Protein AF-A0A562BN18-F1 (afdb_monomer)

Nearest PDB structures (foldseek):
  7pkt-assembly1_P  TM=4.134E-01  e=4.581E+00  Chlamydomonas reinhardtii
  3fzh-assembly2_B  TM=3.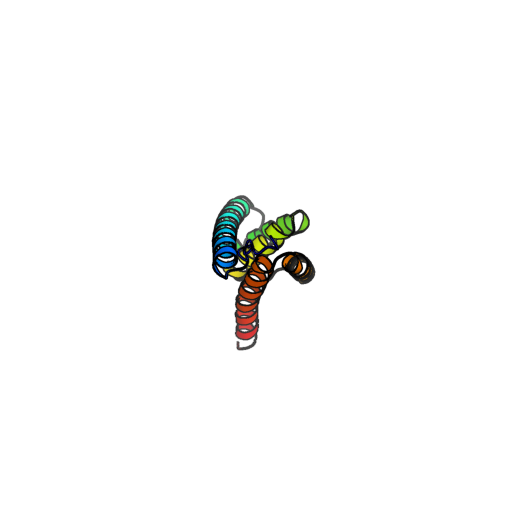152E-01  e=2.640E+00  Homo sapiens
  5aqt-assembly1_B  TM=2.622E-01  e=2.365E+00  Homo sapiens
  7uxh-assembly1_C  TM=4.497E-01  e=9.906E+00  Homo sapiens

pLDDT: mean 77.86, std 14.87, range [36.78, 91.0]

Foldseek 3Di:
DDDDDPPPPDPPDVVVLVVVLVVLVVLLVVLLVVLLVQLVVDPPDPDSLVSSQVSLVVQLVPDALSVLLSSLLNCLVVLHDHDPVSLVSNVVSLVVDPSSVVSNVVSVVSNVVVVVVVVVD

Sequence (121 aa):
MSAAGARRGDPDGPAPVMAELAELRREVRACAADACRRASLLEDAADHRARLRRVLEGWISHACARQKVVCFACAAEYRLVLDARTEEMCRAAARESSALRALFWAAMRRTSGMRVRAVAH

Solvent-accessible surface area (backbone atoms only — not comparable to full-atom values): 6848 Å² total; per-residue (Å²): 143,78,81,88,75,83,74,74,74,74,81,80,52,72,62,58,50,52,51,52,40,53,50,49,52,50,49,21,53,51,50,41,54,51,40,52,55,56,27,70,72,49,86,87,52,96,44,66,68,61,34,36,49,54,54,42,54,57,45,43,75,77,45,54,48,70,54,21,35,34,45,51,35,30,34,28,75,74,69,49,85,74,56,70,69,59,51,51,55,27,56,60,33,19,69,80,36,72,48,47,32,52,48,46,52,55,23,47,53,52,46,51,57,49,58,57,55,65,75,74,110

Mean predicted aligned error: 9.71 Å

Radius of gyration: 18.38 Å; Cα contacts (8 Å, |Δi|>4): 109; chains: 1; bounding box: 48×28×72 Å

Secondary structure (DSSP, 8-state):
----------S-SHHHHHHHHHHHHHHHHHHHHHHHHHHHT--S-S-HHHHHHHHHHHHHHH--HHHHHHHHHHHHHTTPPPPHHHHHHHHHHTTS-HHHHHHHHHHHHHHHHHHHHHH--

Structure (mmCIF, N/CA/C/O backbone):
data_AF-A0A562BN18-F1
#
_entry.id   AF-A0A562BN18-F1
#
loop_
_atom_site.group_PDB
_atom_site.id
_atom_site.type_symbol
_atom_site.label_atom_id
_atom_site.label_alt_id
_atom_site.label_comp_id
_atom_site.label_asym_id
_atom_site.label_entity_id
_atom_site.label_seq_id
_atom_site.pdbx_PDB_ins_code
_atom_site.Cartn_x
_atom_site.Cartn_y
_atom_site.Cartn_z
_atom_site.occupancy
_atom_site.B_iso_or_equiv
_atom_site.auth_seq_id
_atom_site.auth_comp_id
_atom_site.auth_asym_id
_atom_site.auth_atom_id
_atom_site.pdbx_PDB_model_num
ATOM 1 N N . MET A 1 1 ? -26.218 12.421 50.347 1.00 44.19 1 MET A N 1
ATOM 2 C CA . MET A 1 1 ? -26.423 12.459 48.883 1.00 44.19 1 MET A CA 1
ATOM 3 C C . MET A 1 1 ? -25.122 12.932 48.254 1.00 44.19 1 MET A C 1
ATOM 5 O O . MET A 1 1 ? -24.847 14.118 48.318 1.00 44.19 1 MET A O 1
ATOM 9 N N . SER A 1 2 ? -24.292 12.014 47.753 1.00 41.50 2 SER A N 1
ATOM 10 C CA . SER A 1 2 ? -23.011 12.332 47.110 1.00 41.50 2 SER A CA 1
ATOM 11 C C . SER A 1 2 ? -22.691 11.307 46.032 1.00 41.50 2 SER A C 1
ATOM 13 O O . SER A 1 2 ? -22.786 10.113 46.289 1.00 41.50 2 SER A O 1
ATOM 15 N N . ALA A 1 3 ? -22.304 11.857 44.879 1.00 39.25 3 ALA A N 1
ATOM 16 C CA . ALA A 1 3 ? -21.273 11.415 43.940 1.00 39.25 3 ALA A CA 1
ATOM 17 C C . ALA A 1 3 ? -21.297 9.936 43.501 1.00 39.25 3 ALA A C 1
ATOM 19 O O . ALA A 1 3 ? -21.048 9.024 44.272 1.00 39.25 3 ALA A O 1
ATOM 20 N N . ALA A 1 4 ? -21.647 9.671 42.247 1.00 43.69 4 ALA A N 1
ATOM 21 C CA . ALA A 1 4 ? -20.729 9.724 41.103 1.00 43.69 4 ALA A CA 1
ATOM 22 C C . ALA A 1 4 ? -20.089 8.358 40.839 1.00 43.69 4 ALA A C 1
ATOM 24 O O . ALA A 1 4 ? -19.657 7.653 41.742 1.00 43.69 4 ALA A O 1
ATOM 25 N N . GLY A 1 5 ? -20.029 8.004 39.560 1.00 36.78 5 GLY A N 1
ATOM 26 C CA . GLY A 1 5 ? -19.400 6.769 39.113 1.00 36.78 5 GLY A CA 1
ATOM 27 C C . GLY A 1 5 ? -20.142 6.092 37.974 1.00 36.78 5 GLY A C 1
ATOM 28 O O . GLY A 1 5 ? -20.198 4.866 37.935 1.00 36.78 5 GLY A O 1
ATOM 29 N N . ALA A 1 6 ? -20.702 6.865 37.036 1.00 42.56 6 ALA A N 1
ATOM 30 C CA . ALA A 1 6 ? -20.891 6.364 35.684 1.00 42.56 6 ALA A CA 1
ATOM 31 C C . ALA A 1 6 ? -19.506 5.936 35.189 1.00 42.56 6 ALA A C 1
ATOM 33 O O . ALA A 1 6 ? -18.676 6.773 34.828 1.00 42.56 6 ALA A O 1
ATOM 34 N N . ARG A 1 7 ? -19.233 4.632 35.268 1.00 45.16 7 ARG A N 1
ATOM 35 C CA . ARG A 1 7 ? -18.076 4.010 34.643 1.00 45.16 7 ARG A CA 1
ATOM 36 C C . ARG A 1 7 ? -18.204 4.325 33.158 1.00 45.16 7 ARG A C 1
ATOM 38 O O . ARG A 1 7 ? -19.009 3.706 32.466 1.00 45.16 7 ARG A O 1
ATOM 45 N N . ARG A 1 8 ? -17.475 5.341 32.686 1.00 47.53 8 ARG A N 1
ATOM 46 C CA . ARG A 1 8 ? -17.173 5.482 31.264 1.00 47.53 8 ARG A CA 1
ATOM 47 C C . ARG A 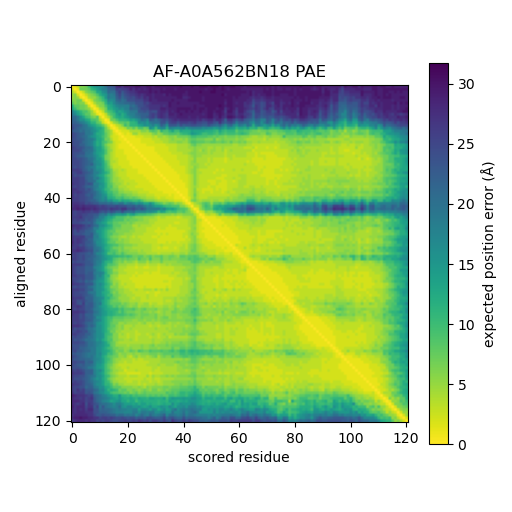1 8 ? -16.502 4.172 30.893 1.00 47.53 8 ARG A C 1
ATOM 49 O O . ARG A 1 8 ? -15.399 3.906 31.355 1.00 47.53 8 ARG A O 1
ATOM 56 N N . GLY A 1 9 ? -17.228 3.316 30.180 1.00 44.81 9 GLY A N 1
ATOM 57 C CA . GLY A 1 9 ? -16.620 2.174 29.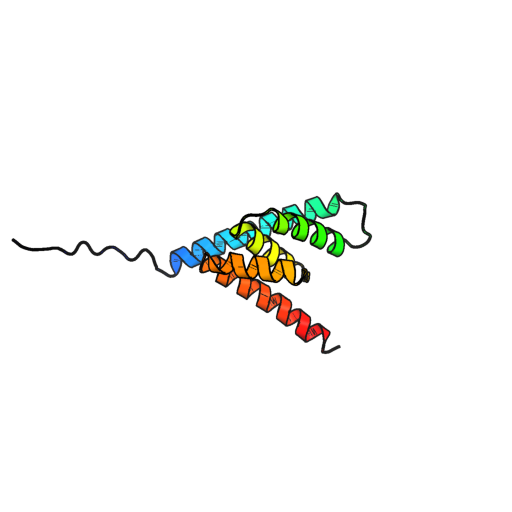527 1.00 44.81 9 GLY A CA 1
ATOM 58 C C . GLY A 1 9 ? -15.522 2.733 28.645 1.00 44.81 9 GLY A C 1
ATOM 59 O O . GLY A 1 9 ? -15.803 3.569 27.788 1.00 44.81 9 GLY A O 1
ATOM 60 N N . ASP A 1 10 ? -14.288 2.347 28.932 1.00 49.28 10 ASP A N 1
ATOM 61 C CA . ASP A 1 10 ? -13.160 2.560 28.044 1.00 49.28 10 ASP A CA 1
ATOM 62 C C . ASP A 1 10 ? -13.552 1.990 26.671 1.00 49.28 10 ASP A C 1
ATOM 64 O O . ASP A 1 10 ? -13.781 0.780 26.566 1.00 49.28 10 ASP A O 1
ATOM 68 N N . PRO A 1 11 ? -13.687 2.812 25.615 1.00 52.81 11 PRO A N 1
ATOM 69 C CA . PRO A 1 11 ? -13.878 2.289 24.272 1.00 52.81 11 PRO A CA 1
ATOM 70 C C . PRO A 1 11 ? -12.580 1.680 23.711 1.00 52.81 11 PRO A C 1
ATOM 72 O O . PRO A 1 11 ? -12.586 1.229 22.577 1.00 52.81 11 PRO A O 1
ATOM 75 N N . ASP A 1 12 ? -11.488 1.622 24.482 1.00 48.91 12 ASP A N 1
ATOM 76 C CA . ASP A 1 12 ? -10.139 1.219 24.059 1.00 48.91 12 ASP A CA 1
ATOM 77 C C . ASP A 1 12 ? -9.819 -0.269 24.337 1.00 48.91 12 ASP A C 1
ATOM 79 O O . ASP A 1 12 ? -8.751 -0.656 24.810 1.00 48.91 12 ASP A O 1
ATOM 83 N N . GLY A 1 13 ? -10.772 -1.160 24.048 1.00 51.09 13 GLY A N 1
ATOM 84 C CA . GLY A 1 13 ? -10.484 -2.598 23.987 1.00 51.09 13 GLY A CA 1
ATOM 85 C C . GLY A 1 13 ? -9.637 -2.961 22.750 1.00 51.09 13 GLY A C 1
ATOM 86 O O . GLY A 1 13 ? -9.621 -2.227 21.768 1.00 51.09 13 GLY A O 1
ATOM 87 N N . PRO A 1 14 ? -8.990 -4.140 22.686 1.00 55.72 14 PRO A N 1
ATOM 88 C CA . PRO A 1 14 ? -8.350 -4.621 21.451 1.00 55.72 14 PRO A CA 1
ATOM 89 C C . PRO A 1 14 ? -9.357 -4.892 20.310 1.00 55.72 14 PRO A C 1
ATOM 91 O O . PRO A 1 14 ? -8.973 -4.973 19.146 1.00 55.72 14 PRO A O 1
ATOM 94 N N . ALA A 1 15 ? -10.650 -5.024 20.620 1.00 60.44 15 ALA A N 1
ATOM 95 C CA . ALA A 1 15 ? -11.720 -5.274 19.652 1.00 60.44 15 ALA A CA 1
ATOM 96 C C . ALA A 1 15 ? -11.885 -4.175 18.570 1.00 60.44 15 ALA A C 1
ATOM 98 O O . ALA A 1 15 ? -11.894 -4.533 17.390 1.00 60.44 15 ALA A O 1
ATOM 99 N N . PRO A 1 16 ? -11.975 -2.869 18.896 1.00 69.69 16 PRO A N 1
ATOM 100 C CA . PRO A 1 16 ? -12.056 -1.793 17.902 1.00 69.69 16 PRO A CA 1
ATOM 101 C C . PRO A 1 16 ? -10.827 -1.705 16.996 1.00 69.69 16 PRO A C 1
ATOM 103 O O . PRO A 1 16 ? -10.986 -1.593 15.785 1.00 69.69 16 PRO A O 1
ATOM 106 N N . VAL A 1 17 ? -9.611 -1.855 17.535 1.00 70.44 17 VAL A N 1
ATOM 107 C CA . VAL A 1 17 ? -8.380 -1.836 16.722 1.00 70.44 17 VAL A CA 1
ATOM 108 C C . VAL A 1 17 ? -8.336 -3.022 15.755 1.00 70.44 17 VAL A C 1
ATOM 110 O O . VAL A 1 17 ? -7.919 -2.881 14.607 1.00 70.44 17 VAL A O 1
ATOM 113 N N . MET A 1 18 ? -8.800 -4.199 16.184 1.00 76.38 18 MET A N 1
ATOM 114 C CA . MET A 1 18 ? -8.889 -5.376 15.315 1.00 76.38 18 MET A CA 1
ATOM 115 C C . MET A 1 18 ? -9.964 -5.225 14.230 1.00 76.38 18 MET A C 1
ATOM 117 O O . MET A 1 18 ? -9.751 -5.677 13.103 1.00 76.38 18 MET A O 1
ATOM 121 N N . ALA A 1 19 ? -11.088 -4.569 14.535 1.00 80.25 19 ALA A N 1
ATOM 122 C CA . ALA A 1 19 ? -12.129 -4.256 13.558 1.00 80.25 19 ALA A CA 1
ATOM 123 C C . ALA A 1 19 ? -11.647 -3.229 12.519 1.00 80.25 19 ALA A C 1
ATOM 125 O O . ALA A 1 19 ? -11.807 -3.459 11.317 1.00 80.25 19 ALA A O 1
ATOM 126 N N . GLU A 1 20 ? -10.984 -2.158 12.964 1.00 83.44 20 GLU A N 1
ATOM 127 C CA . GLU A 1 20 ? -10.361 -1.150 12.097 1.00 83.44 20 GLU A CA 1
ATOM 128 C C . GLU A 1 20 ? -9.269 -1.784 11.222 1.00 83.44 20 GLU A C 1
ATOM 130 O O . GLU A 1 20 ? -9.215 -1.564 10.015 1.00 83.44 20 GLU A O 1
ATOM 135 N N . LEU A 1 21 ? -8.445 -2.677 11.779 1.00 82.25 21 LEU A N 1
ATOM 136 C CA . LEU A 1 21 ? -7.443 -3.409 11.007 1.00 82.25 21 LEU A CA 1
ATOM 137 C C . LEU A 1 21 ? -8.078 -4.341 9.962 1.00 82.25 21 LEU A C 1
ATOM 139 O O . LEU A 1 21 ? -7.550 -4.480 8.857 1.00 82.25 21 LEU A O 1
ATOM 143 N N . ALA A 1 22 ? -9.196 -4.998 10.282 1.00 84.00 22 ALA A N 1
ATOM 144 C CA . ALA A 1 22 ? -9.923 -5.829 9.324 1.00 84.00 22 ALA A CA 1
ATOM 145 C C . ALA A 1 22 ? -10.506 -4.993 8.174 1.00 84.00 22 ALA A C 1
ATOM 147 O O . ALA A 1 22 ? -10.450 -5.422 7.020 1.00 84.00 22 ALA A O 1
ATOM 148 N N . GLU A 1 23 ? -11.014 -3.797 8.472 1.00 88.12 23 GLU A N 1
ATOM 149 C CA . GLU A 1 23 ? -11.464 -2.828 7.472 1.00 88.12 23 GLU A CA 1
ATOM 150 C C . GLU A 1 23 ? -10.311 -2.368 6.578 1.00 88.12 23 GLU A C 1
ATOM 152 O O . GLU A 1 23 ? -10.380 -2.530 5.360 1.00 88.12 23 GLU A O 1
ATOM 157 N N . LEU A 1 24 ? -9.199 -1.942 7.176 1.00 87.50 24 LEU A N 1
ATOM 158 C CA . LEU A 1 24 ? -7.993 -1.554 6.453 1.00 87.50 24 LEU A CA 1
ATOM 159 C C . LEU A 1 24 ? -7.473 -2.682 5.550 1.00 87.50 24 LEU A C 1
ATOM 161 O O . LEU A 1 24 ? -7.021 -2.437 4.436 1.00 87.50 24 LEU A O 1
ATOM 165 N N . ARG A 1 25 ? -7.570 -3.948 5.974 1.00 86.44 25 ARG A N 1
ATOM 166 C CA . ARG A 1 25 ? -7.205 -5.096 5.124 1.00 86.44 25 ARG A CA 1
ATOM 167 C C . ARG A 1 25 ? -8.157 -5.289 3.944 1.00 86.44 25 ARG A C 1
ATOM 169 O O . ARG A 1 25 ? -7.703 -5.726 2.886 1.00 86.44 25 ARG A O 1
ATOM 176 N N . ARG A 1 26 ? -9.453 -4.998 4.099 1.00 87.38 26 ARG A N 1
ATOM 177 C CA . ARG A 1 26 ? -10.399 -4.984 2.969 1.00 87.38 26 ARG A CA 1
ATOM 178 C C . ARG A 1 26 ? -10.063 -3.852 2.004 1.00 87.38 26 ARG A C 1
ATOM 180 O O . ARG A 1 26 ? -10.030 -4.096 0.803 1.00 87.38 26 ARG A O 1
ATOM 187 N N . GLU A 1 27 ? -9.731 -2.671 2.520 1.00 90.44 27 GLU A N 1
ATOM 188 C CA . GLU A 1 27 ? -9.273 -1.540 1.707 1.00 90.44 27 GLU A CA 1
ATOM 189 C C . GLU A 1 27 ? -7.997 -1.865 0.935 1.00 90.44 27 GLU A C 1
ATOM 191 O O . GLU A 1 27 ? -7.923 -1.571 -0.252 1.00 90.44 27 GLU A O 1
ATOM 196 N N . VAL A 1 28 ? -7.019 -2.531 1.559 1.00 89.38 28 VAL A N 1
ATOM 197 C CA . VAL A 1 28 ? -5.798 -2.980 0.867 1.00 89.38 28 VAL A CA 1
ATOM 198 C C . VAL A 1 28 ? -6.139 -3.902 -0.298 1.00 89.38 28 VAL A C 1
ATOM 200 O O . VAL A 1 28 ? -5.623 -3.698 -1.393 1.00 89.38 28 VAL A O 1
ATOM 203 N N . ARG A 1 29 ? -7.051 -4.864 -0.110 1.00 87.94 29 ARG A N 1
ATOM 204 C CA . ARG A 1 29 ? -7.482 -5.768 -1.190 1.00 87.94 29 ARG A CA 1
ATOM 205 C C . ARG A 1 29 ? -8.241 -5.045 -2.302 1.00 87.94 29 ARG A C 1
ATOM 207 O O . ARG A 1 29 ? -8.024 -5.348 -3.471 1.00 87.94 29 ARG A O 1
ATOM 214 N N . ALA A 1 30 ? -9.116 -4.103 -1.955 1.00 89.12 30 ALA A N 1
ATOM 215 C CA . ALA A 1 30 ? -9.841 -3.299 -2.937 1.00 89.12 30 ALA A CA 1
ATOM 216 C C . ALA A 1 30 ? -8.873 -2.417 -3.744 1.00 89.12 30 AL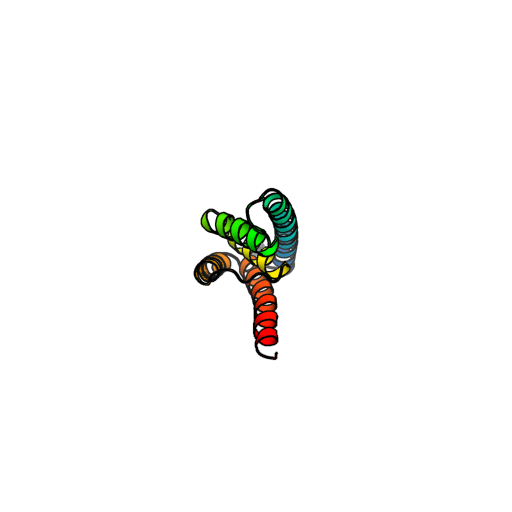A A C 1
ATOM 218 O O . ALA A 1 30 ? -8.882 -2.451 -4.971 1.00 89.12 30 ALA A O 1
ATOM 219 N N . CYS A 1 31 ? -7.958 -1.735 -3.051 1.00 89.69 31 CYS A N 1
ATOM 220 C CA . CYS A 1 31 ? -6.888 -0.938 -3.645 1.00 89.69 31 CYS A CA 1
ATOM 221 C C . CYS A 1 31 ? -5.996 -1.785 -4.564 1.00 89.69 31 CYS A C 1
ATOM 223 O O . CYS A 1 31 ? -5.686 -1.371 -5.676 1.00 89.69 31 CYS A O 1
ATOM 225 N N . ALA A 1 32 ? -5.647 -3.003 -4.148 1.00 86.69 32 ALA A N 1
ATOM 226 C CA . ALA A 1 32 ? -4.887 -3.955 -4.951 1.00 86.69 32 ALA A CA 1
ATOM 227 C C . ALA A 1 32 ? -5.612 -4.354 -6.242 1.00 86.69 32 ALA A C 1
ATOM 229 O O . ALA A 1 32 ? -4.990 -4.392 -7.307 1.00 86.69 32 ALA A O 1
ATOM 230 N N . ALA A 1 33 ? -6.915 -4.630 -6.163 1.00 87.62 33 ALA A N 1
ATOM 231 C CA . ALA A 1 33 ? -7.732 -4.941 -7.330 1.00 87.62 33 ALA A CA 1
ATOM 232 C C . ALA A 1 33 ? -7.829 -3.739 -8.285 1.00 87.62 33 ALA A C 1
ATOM 234 O O . ALA A 1 33 ? -7.663 -3.897 -9.495 1.00 87.62 33 ALA A O 1
ATOM 235 N N . ASP A 1 34 ? -8.032 -2.533 -7.751 1.00 89.00 34 ASP A N 1
ATOM 236 C CA . ASP A 1 34 ? -8.079 -1.303 -8.543 1.00 89.00 34 ASP A CA 1
ATOM 237 C C . ASP A 1 34 ? -6.736 -0.988 -9.200 1.00 89.00 34 ASP A C 1
ATOM 239 O O . ASP A 1 34 ? -6.695 -0.654 -10.385 1.00 89.00 34 ASP A O 1
ATOM 243 N N . ALA A 1 35 ? -5.632 -1.143 -8.467 1.00 86.88 35 ALA A N 1
ATOM 244 C CA . ALA A 1 35 ? -4.290 -0.928 -8.987 1.00 86.88 35 ALA A CA 1
ATOM 245 C C . ALA A 1 35 ? -3.982 -1.911 -10.123 1.00 86.88 35 ALA A C 1
ATOM 247 O O . ALA A 1 35 ? -3.494 -1.487 -11.168 1.00 86.88 35 ALA A O 1
ATOM 248 N N . CYS A 1 36 ? -4.331 -3.196 -9.973 1.00 86.00 36 CYS A N 1
ATOM 249 C CA . CYS A 1 36 ? -4.161 -4.199 -11.030 1.00 86.00 36 CYS A CA 1
ATOM 250 C C . CYS A 1 36 ? -5.001 -3.892 -12.266 1.00 86.00 36 CYS A C 1
ATOM 252 O O . CYS A 1 36 ? -4.492 -3.973 -13.387 1.00 86.00 36 CYS A O 1
ATOM 254 N N . ARG A 1 37 ? -6.267 -3.499 -12.080 1.00 87.62 37 ARG A N 1
ATOM 255 C CA . ARG A 1 37 ? -7.126 -3.073 -13.191 1.00 87.62 37 ARG A CA 1
ATOM 256 C C . ARG A 1 37 ? -6.503 -1.903 -13.938 1.00 87.62 37 ARG A C 1
ATOM 258 O O . ARG A 1 37 ? -6.330 -1.976 -15.147 1.00 87.62 37 ARG A O 1
ATOM 265 N N . ARG A 1 38 ? -6.092 -0.857 -13.221 1.00 87.25 38 ARG A N 1
ATOM 266 C CA . ARG A 1 38 ? -5.530 0.357 -13.827 1.00 87.25 38 ARG A CA 1
ATOM 267 C C . ARG A 1 38 ? -4.171 0.109 -14.477 1.00 87.25 38 ARG A C 1
ATOM 269 O O . ARG A 1 38 ? -3.918 0.628 -15.554 1.00 87.25 38 ARG A O 1
ATOM 276 N N . ALA A 1 39 ? -3.335 -0.733 -13.873 1.00 86.06 39 ALA A N 1
ATOM 277 C CA . ALA A 1 39 ? -2.068 -1.162 -14.454 1.00 86.06 39 ALA A CA 1
ATOM 278 C C . ALA A 1 39 ? -2.258 -1.987 -15.735 1.00 86.06 39 ALA A C 1
ATOM 280 O O . ALA A 1 39 ? -1.411 -1.920 -16.615 1.00 86.06 39 ALA A O 1
ATOM 281 N N . SER A 1 40 ? -3.355 -2.738 -15.862 1.00 83.94 40 SER A N 1
ATOM 282 C CA . SER A 1 40 ? -3.661 -3.509 -17.078 1.00 83.94 40 SER A CA 1
ATOM 283 C C . SER A 1 40 ? -4.120 -2.629 -18.244 1.00 83.94 40 SER A C 1
ATOM 285 O O . SER A 1 40 ? -4.000 -3.041 -19.389 1.00 83.94 40 SER A O 1
ATOM 287 N N . LEU A 1 41 ? -4.608 -1.417 -17.958 1.00 85.38 41 LEU A N 1
ATOM 288 C CA . LEU A 1 41 ? -4.994 -0.423 -18.968 1.00 85.38 41 LEU A CA 1
ATOM 289 C C . LEU A 1 41 ? -3.808 0.409 -19.481 1.00 85.38 41 LEU A C 1
ATOM 291 O O . LEU A 1 41 ? -3.963 1.177 -20.423 1.00 85.38 41 LEU A O 1
ATOM 295 N N . LEU A 1 42 ? -2.637 0.303 -18.848 1.00 81.50 42 LEU A N 1
ATOM 296 C CA . LEU A 1 42 ? -1.434 1.009 -19.278 1.00 81.50 42 LEU A CA 1
ATOM 297 C C . LEU A 1 42 ? -0.672 0.140 -20.291 1.00 81.50 42 LEU A C 1
ATOM 299 O O . LEU A 1 42 ? -0.107 -0.896 -19.933 1.00 81.50 42 LEU A O 1
ATOM 303 N N . GLU A 1 43 ? -0.610 0.578 -21.545 1.00 70.75 43 GLU A N 1
ATOM 304 C CA . GLU A 1 43 ? 0.108 -0.119 -22.630 1.00 70.75 43 GLU A CA 1
ATOM 305 C C . GLU A 1 43 ? 1.630 0.146 -22.613 1.00 70.75 43 GLU A C 1
ATOM 307 O O . GLU A 1 43 ? 2.404 -0.529 -23.280 1.00 70.75 43 GLU A O 1
ATOM 312 N N . ASP A 1 44 ? 2.068 1.087 -21.773 1.00 65.56 44 ASP A N 1
ATOM 313 C CA . ASP A 1 44 ? 3.346 1.803 -21.891 1.00 65.56 44 ASP A CA 1
ATOM 314 C C . ASP A 1 44 ? 4.576 1.094 -21.275 1.00 65.56 44 ASP A C 1
ATOM 316 O O . ASP A 1 44 ? 5.698 1.584 -21.369 1.00 65.56 44 ASP A O 1
ATOM 320 N N . ALA A 1 45 ? 4.411 -0.052 -20.600 1.00 60.75 45 ALA A N 1
ATOM 321 C CA . ALA A 1 45 ? 5.539 -0.761 -19.983 1.00 60.75 45 ALA A CA 1
ATOM 322 C C . ALA A 1 45 ? 5.429 -2.283 -20.116 1.00 60.75 45 ALA A C 1
ATOM 324 O O . ALA A 1 45 ? 4.410 -2.875 -19.759 1.00 60.75 45 ALA A O 1
ATOM 325 N N . ALA A 1 46 ? 6.524 -2.913 -20.557 1.00 67.12 46 ALA A N 1
ATOM 326 C CA . ALA A 1 46 ? 6.636 -4.365 -20.710 1.00 67.12 46 ALA A CA 1
ATOM 327 C C . ALA A 1 46 ? 6.351 -5.122 -19.395 1.00 67.12 46 ALA A C 1
ATOM 329 O O . ALA A 1 46 ? 5.767 -6.204 -19.410 1.00 67.12 46 ALA A O 1
ATOM 330 N N . ASP A 1 47 ? 6.662 -4.512 -18.244 1.00 82.62 47 ASP A N 1
ATOM 331 C CA . ASP A 1 47 ? 6.491 -5.127 -16.929 1.00 82.62 47 ASP A CA 1
ATOM 332 C C . ASP A 1 47 ? 5.226 -4.664 -16.200 1.00 82.62 47 ASP A C 1
ATOM 334 O O . ASP A 1 47 ? 5.091 -3.515 -15.766 1.00 82.62 47 ASP A O 1
ATOM 338 N N . HIS A 1 48 ? 4.318 -5.610 -15.934 1.00 81.56 48 HIS A N 1
ATOM 339 C CA . HIS A 1 48 ? 3.134 -5.385 -15.092 1.00 81.56 48 HIS A CA 1
ATOM 340 C C . HIS A 1 48 ? 3.490 -4.807 -13.707 1.00 81.56 48 HIS A C 1
ATOM 342 O O . HIS A 1 48 ? 2.801 -3.922 -13.200 1.00 81.56 48 HIS A O 1
ATOM 348 N N . ARG A 1 49 ? 4.623 -5.229 -13.130 1.00 81.44 49 ARG A N 1
ATOM 349 C CA . ARG A 1 49 ? 5.139 -4.689 -11.862 1.00 81.44 49 ARG A CA 1
ATOM 350 C C . ARG A 1 49 ? 5.520 -3.210 -11.944 1.00 81.44 49 ARG A C 1
ATOM 352 O O . ARG A 1 49 ? 5.230 -2.465 -11.011 1.00 81.44 49 ARG A O 1
ATOM 359 N N . ALA A 1 50 ? 6.138 -2.777 -13.042 1.00 83.06 50 ALA A N 1
ATOM 360 C CA . ALA A 1 50 ? 6.512 -1.378 -13.230 1.00 83.06 50 ALA A CA 1
ATOM 361 C C . ALA A 1 50 ? 5.269 -0.480 -13.363 1.00 83.06 50 ALA A C 1
ATOM 363 O O . ALA A 1 50 ? 5.242 0.617 -12.803 1.00 83.06 50 ALA A O 1
ATOM 364 N N . ARG A 1 51 ? 4.215 -0.979 -14.027 1.00 85.44 51 ARG A N 1
ATOM 365 C CA . ARG A 1 51 ? 2.913 -0.295 -14.135 1.00 85.44 51 ARG A CA 1
ATOM 366 C C . ARG A 1 51 ? 2.232 -0.147 -12.782 1.00 85.44 51 ARG A C 1
ATOM 368 O O . ARG A 1 51 ? 1.844 0.959 -12.421 1.00 85.44 51 ARG A O 1
ATOM 375 N N . LEU A 1 52 ? 2.156 -1.233 -12.010 1.00 86.31 52 LEU A N 1
ATOM 376 C CA . LEU A 1 52 ? 1.614 -1.202 -10.650 1.00 86.31 52 LEU A CA 1
ATOM 377 C C . LEU A 1 52 ? 2.348 -0.192 -9.767 1.00 86.31 52 LEU A C 1
ATOM 379 O O . LEU A 1 52 ? 1.703 0.600 -9.085 1.00 86.31 52 LEU A O 1
ATOM 383 N N . ARG A 1 53 ? 3.685 -0.177 -9.819 1.00 86.69 53 ARG A N 1
ATOM 384 C CA . ARG A 1 53 ? 4.492 0.789 -9.067 1.00 86.69 53 ARG A CA 1
ATOM 385 C C . ARG A 1 53 ? 4.128 2.233 -9.426 1.00 86.69 53 ARG A C 1
ATOM 387 O O . ARG A 1 53 ? 3.788 2.989 -8.524 1.00 86.69 53 ARG A O 1
ATOM 394 N N . ARG A 1 54 ? 4.107 2.588 -10.719 1.00 85.00 54 ARG A N 1
ATOM 395 C CA . ARG A 1 54 ? 3.744 3.948 -11.169 1.00 85.00 54 ARG A CA 1
ATOM 396 C C . ARG A 1 54 ? 2.342 4.363 -10.715 1.00 85.00 54 ARG A C 1
ATOM 398 O O . ARG A 1 54 ? 2.158 5.490 -10.266 1.00 85.00 54 ARG A O 1
ATOM 405 N N . VAL A 1 55 ? 1.359 3.463 -10.815 1.00 88.62 55 VAL A N 1
ATOM 406 C CA . VAL A 1 55 ? -0.019 3.736 -10.367 1.00 88.62 55 VAL A CA 1
ATOM 407 C C . VAL A 1 55 ? -0.050 4.029 -8.867 1.00 88.62 55 VAL A C 1
ATOM 409 O O . VAL A 1 55 ? -0.635 5.027 -8.450 1.00 88.62 55 VAL A O 1
ATOM 412 N N . LEU A 1 56 ? 0.615 3.197 -8.061 1.00 87.06 56 LEU A N 1
ATOM 413 C CA . LEU A 1 56 ? 0.645 3.352 -6.606 1.00 87.06 56 LEU A CA 1
ATOM 414 C C . LEU A 1 56 ? 1.401 4.616 -6.174 1.00 87.06 56 LEU A C 1
ATOM 416 O O . LEU A 1 56 ? 0.926 5.328 -5.295 1.00 87.06 56 LEU A O 1
ATOM 420 N N . GLU A 1 57 ? 2.530 4.940 -6.803 1.00 86.38 57 GLU A N 1
ATOM 421 C CA . GLU A 1 57 ? 3.291 6.169 -6.524 1.00 86.38 57 GLU A CA 1
ATOM 422 C C . GLU A 1 57 ? 2.493 7.432 -6.870 1.00 86.38 57 GLU A C 1
ATOM 424 O O . GLU A 1 57 ? 2.465 8.390 -6.088 1.00 86.38 57 GLU A O 1
ATOM 429 N N . GLY A 1 58 ? 1.775 7.415 -7.999 1.00 86.56 58 GLY A N 1
ATOM 430 C CA . GLY A 1 58 ? 0.859 8.488 -8.375 1.00 86.56 58 GLY A CA 1
ATOM 431 C C . GLY A 1 58 ? -0.269 8.663 -7.357 1.00 86.56 58 GLY A C 1
ATOM 432 O O . GLY A 1 58 ? -0.561 9.782 -6.937 1.00 86.56 58 GLY A O 1
ATOM 433 N N . TRP A 1 59 ? -0.867 7.564 -6.891 1.00 89.44 59 TRP A N 1
ATOM 434 C CA . TRP A 1 59 ? -1.914 7.621 -5.869 1.00 89.44 59 TRP A CA 1
ATOM 435 C C . TRP A 1 59 ? -1.391 8.140 -4.532 1.00 89.44 59 TRP A C 1
ATOM 437 O O . TRP A 1 59 ? -2.005 9.028 -3.948 1.00 89.44 59 TRP A O 1
ATOM 447 N N . ILE A 1 60 ? -0.238 7.657 -4.063 1.00 86.81 60 ILE A N 1
ATOM 448 C CA . ILE A 1 60 ? 0.351 8.080 -2.783 1.00 86.81 60 ILE A CA 1
ATOM 449 C C . ILE A 1 60 ? 0.668 9.579 -2.781 1.00 86.81 60 ILE A C 1
ATOM 451 O O . ILE A 1 60 ? 0.485 10.242 -1.758 1.00 86.81 60 ILE A O 1
ATOM 455 N N . SER A 1 61 ? 1.086 10.132 -3.919 1.00 85.88 61 SER A N 1
ATOM 456 C CA . SER A 1 61 ? 1.425 11.554 -4.034 1.00 85.88 61 SER A CA 1
ATOM 457 C C . SER A 1 61 ? 0.226 12.481 -3.783 1.00 85.88 61 SER A C 1
ATOM 459 O O . SER A 1 61 ? 0.408 13.560 -3.220 1.00 85.88 61 SER A O 1
ATOM 461 N N . HIS A 1 62 ? -0.995 12.046 -4.116 1.00 84.81 62 HIS A N 1
ATOM 462 C CA . HIS A 1 62 ? -2.223 12.851 -4.001 1.00 84.81 62 HIS A CA 1
ATOM 463 C C . HIS A 1 62 ? -3.214 12.354 -2.932 1.00 84.81 62 HIS A C 1
ATOM 465 O O . HIS A 1 62 ? -4.262 12.960 -2.728 1.00 84.81 62 HIS A O 1
ATOM 471 N N . ALA A 1 63 ? -2.900 11.258 -2.241 1.00 86.75 63 ALA A N 1
ATOM 472 C CA . ALA A 1 63 ? -3.795 10.605 -1.291 1.00 86.75 63 ALA A CA 1
ATOM 473 C C . ALA A 1 63 ? -3.759 11.198 0.134 1.00 86.75 63 ALA A C 1
ATOM 475 O O . ALA A 1 63 ? -2.777 11.802 0.579 1.00 86.75 63 ALA A O 1
ATOM 476 N N . CYS A 1 64 ? -4.827 10.938 0.894 1.00 86.81 64 CYS A N 1
ATOM 477 C CA . CYS A 1 64 ? -4.887 11.169 2.340 1.00 86.81 64 CYS A CA 1
ATOM 478 C C . CYS A 1 64 ? -4.023 10.157 3.124 1.00 86.81 64 CYS A C 1
ATOM 480 O O . CYS A 1 64 ? -3.615 9.125 2.588 1.00 86.81 64 CYS A O 1
ATOM 482 N N . ALA A 1 65 ? -3.753 10.428 4.407 1.00 84.94 65 ALA A N 1
ATOM 483 C CA . ALA A 1 65 ? -2.869 9.615 5.250 1.00 84.94 65 ALA A CA 1
ATOM 484 C C . ALA A 1 65 ? -3.241 8.117 5.276 1.00 84.94 65 ALA A C 1
ATOM 486 O O . ALA A 1 65 ? -2.390 7.267 5.002 1.00 84.94 65 ALA A O 1
ATOM 487 N N . ARG A 1 66 ? -4.523 7.790 5.502 1.00 88.06 66 ARG A N 1
ATOM 488 C CA . ARG A 1 66 ? -5.049 6.409 5.463 1.00 88.06 66 ARG A CA 1
ATOM 489 C C . ARG A 1 66 ? -4.720 5.727 4.137 1.00 88.06 66 ARG A C 1
ATOM 491 O O . ARG A 1 66 ? -4.129 4.650 4.107 1.00 88.06 66 ARG A O 1
ATOM 498 N N . GLN A 1 67 ? -5.028 6.396 3.033 1.00 87.50 67 GLN A N 1
ATOM 499 C CA . GLN A 1 67 ? -4.912 5.819 1.702 1.00 87.50 67 GLN A CA 1
ATOM 500 C C . GLN A 1 67 ? -3.456 5.689 1.233 1.00 87.50 67 GLN A C 1
ATOM 502 O O . GLN A 1 67 ? -3.131 4.726 0.541 1.00 87.50 67 GLN A O 1
ATOM 507 N N . LYS A 1 68 ? -2.549 6.564 1.692 1.00 91.00 68 LYS A N 1
ATOM 508 C CA . LYS A 1 68 ? -1.095 6.404 1.512 1.00 91.00 68 LYS A CA 1
ATOM 509 C C . LYS A 1 68 ? -0.597 5.091 2.119 1.00 91.00 68 LYS A C 1
ATOM 511 O O . LYS A 1 68 ? 0.061 4.307 1.438 1.00 91.00 68 LYS A O 1
ATOM 516 N N . VAL A 1 69 ? -0.969 4.812 3.371 1.00 89.94 69 VAL A N 1
ATOM 517 C CA . VAL A 1 69 ? -0.578 3.574 4.068 1.00 89.94 69 VAL A CA 1
ATOM 518 C C . VAL A 1 69 ? -1.216 2.340 3.422 1.00 89.94 69 VAL A C 1
ATOM 520 O O . VAL A 1 69 ? -0.548 1.318 3.272 1.00 89.94 69 VAL A O 1
ATOM 523 N N . VAL A 1 70 ? -2.473 2.431 2.978 1.00 91.00 70 VAL A N 1
ATOM 524 C CA . VAL A 1 70 ? -3.154 1.352 2.241 1.00 91.00 70 VAL A CA 1
ATOM 525 C C . VAL A 1 70 ? -2.449 1.052 0.912 1.00 91.00 70 VAL A C 1
ATOM 527 O O . VAL A 1 70 ? -2.188 -0.112 0.609 1.00 91.00 70 VAL A O 1
ATOM 530 N N . CYS A 1 71 ? -2.071 2.076 0.140 1.00 89.31 71 CYS A N 1
ATOM 531 C CA . CYS A 1 71 ? -1.316 1.903 -1.106 1.00 89.31 71 CYS A CA 1
ATOM 532 C C . CYS A 1 71 ? 0.074 1.298 -0.853 1.00 89.31 71 CYS A C 1
ATOM 534 O O . CYS A 1 71 ? 0.511 0.420 -1.597 1.00 89.31 71 CYS A O 1
ATOM 536 N N . PHE A 1 72 ? 0.747 1.706 0.227 1.00 88.88 72 PHE A N 1
ATOM 537 C CA . PHE A 1 72 ? 2.019 1.114 0.646 1.00 88.88 72 PHE A CA 1
ATOM 538 C C . PHE A 1 72 ? 1.876 -0.368 1.018 1.00 88.88 72 PHE A C 1
ATOM 540 O O . PHE A 1 72 ? 2.658 -1.212 0.578 1.00 88.88 72 PHE A O 1
ATOM 547 N N . ALA A 1 73 ? 0.846 -0.712 1.793 1.00 89.44 73 ALA A N 1
ATOM 548 C CA . ALA A 1 73 ? 0.556 -2.096 2.149 1.00 89.44 73 ALA A CA 1
ATOM 549 C C . ALA A 1 73 ? 0.211 -2.945 0.916 1.00 89.44 73 ALA A C 1
ATOM 551 O O . ALA A 1 73 ? 0.681 -4.077 0.813 1.00 89.44 73 ALA A O 1
ATOM 552 N N . CYS A 1 74 ? -0.517 -2.380 -0.050 1.00 88.62 74 CYS A N 1
ATOM 553 C CA . CYS A 1 74 ? -0.759 -2.998 -1.351 1.00 88.62 74 CYS A CA 1
ATOM 554 C C . CYS A 1 74 ? 0.556 -3.266 -2.105 1.00 88.62 74 CYS A C 1
ATOM 556 O O . CYS A 1 74 ? 0.786 -4.387 -2.557 1.00 88.62 74 CYS A O 1
ATOM 558 N N . ALA A 1 75 ? 1.467 -2.290 -2.188 1.00 87.44 75 ALA A N 1
ATOM 559 C CA . ALA A 1 75 ? 2.782 -2.493 -2.805 1.00 87.44 75 ALA A CA 1
ATOM 560 C C . ALA A 1 75 ? 3.552 -3.656 -2.151 1.00 87.44 75 ALA A C 1
ATOM 562 O O . ALA A 1 75 ? 4.132 -4.493 -2.849 1.00 87.44 75 ALA A O 1
ATOM 563 N N . ALA A 1 76 ? 3.491 -3.764 -0.820 1.00 87.06 76 ALA A N 1
ATOM 564 C CA . ALA A 1 76 ? 4.112 -4.853 -0.076 1.00 87.06 76 ALA A CA 1
ATOM 565 C C . ALA A 1 76 ? 3.500 -6.237 -0.383 1.00 87.06 76 ALA A C 1
ATOM 567 O O . ALA A 1 76 ? 4.234 -7.227 -0.377 1.00 87.06 76 ALA A O 1
ATOM 568 N N . GLU A 1 77 ? 2.198 -6.337 -0.687 1.00 85.06 77 GLU A N 1
ATOM 569 C CA . GLU A 1 77 ? 1.571 -7.601 -1.120 1.00 8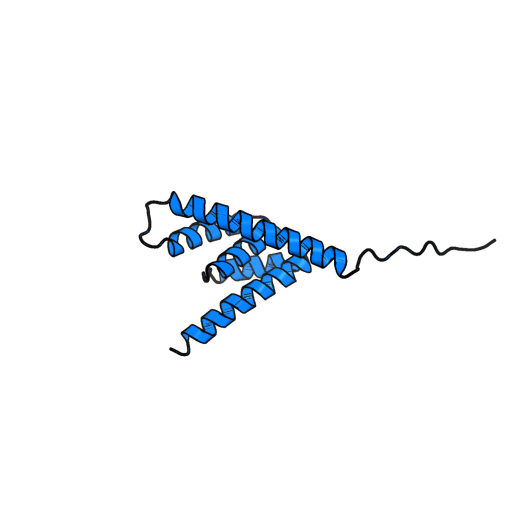5.06 77 GLU A CA 1
ATOM 570 C C . GLU A 1 77 ? 2.122 -8.082 -2.471 1.00 85.06 77 GLU A C 1
ATOM 572 O O . GLU A 1 77 ? 2.425 -9.266 -2.629 1.00 85.06 77 GLU A O 1
ATOM 577 N N . TYR A 1 78 ? 2.364 -7.161 -3.40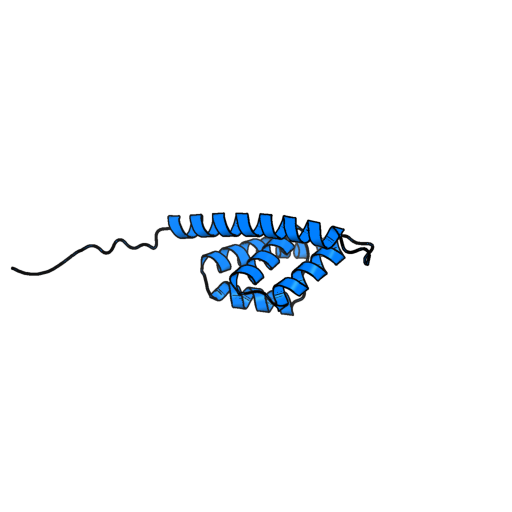9 1.00 81.94 78 TYR A N 1
ATOM 578 C CA . TYR A 1 78 ? 2.948 -7.466 -4.724 1.00 81.94 78 TYR A CA 1
ATOM 579 C C . TYR A 1 78 ? 4.480 -7.553 -4.732 1.00 81.94 78 TYR A C 1
ATOM 581 O O . TYR A 1 78 ? 5.091 -7.762 -5.790 1.00 81.94 78 TYR A O 1
ATOM 589 N N . ARG A 1 79 ? 5.107 -7.438 -3.554 1.00 83.12 79 ARG A N 1
ATOM 590 C CA . ARG A 1 79 ? 6.564 -7.396 -3.368 1.00 83.12 79 ARG A CA 1
ATOM 591 C C . ARG A 1 79 ? 7.237 -6.266 -4.149 1.00 83.12 79 ARG A C 1
ATOM 593 O O . ARG A 1 79 ? 8.345 -6.427 -4.657 1.00 83.12 79 ARG A O 1
ATOM 600 N N . LEU A 1 80 ? 6.558 -5.131 -4.251 1.00 83.06 80 LEU A N 1
ATOM 601 C CA . LEU A 1 80 ? 7.083 -3.930 -4.880 1.00 83.06 80 LEU A CA 1
ATOM 602 C C . LEU A 1 80 ? 7.809 -3.089 -3.833 1.00 83.06 80 LEU A C 1
ATOM 604 O O . LEU A 1 80 ? 7.298 -2.855 -2.739 1.00 83.06 80 LEU A O 1
ATOM 608 N N . VAL A 1 81 ? 9.011 -2.641 -4.185 1.00 81.19 81 VAL A N 1
ATOM 609 C CA . VAL A 1 81 ? 9.739 -1.635 -3.416 1.00 81.19 81 VAL A CA 1
ATOM 610 C C . VAL A 1 81 ? 9.420 -0.282 -4.036 1.00 81.19 81 VAL A C 1
ATOM 612 O O . VAL A 1 81 ? 9.660 -0.075 -5.226 1.00 81.19 81 VAL A O 1
ATOM 615 N N . LEU A 1 82 ? 8.820 0.592 -3.232 1.00 81.44 82 LEU A N 1
ATOM 616 C CA . LEU A 1 82 ? 8.536 1.976 -3.602 1.00 81.44 82 LEU A CA 1
ATOM 617 C C . LEU A 1 82 ? 9.749 2.858 -3.292 1.00 81.44 82 LEU A C 1
ATOM 619 O O . LEU A 1 82 ? 10.628 2.464 -2.522 1.00 81.44 82 LEU A O 1
ATOM 623 N N . ASP A 1 83 ? 9.775 4.059 -3.864 1.00 84.38 83 ASP A N 1
ATOM 624 C CA . ASP A 1 83 ? 10.819 5.042 -3.576 1.00 84.38 83 ASP A CA 1
ATOM 625 C C . ASP A 1 83 ? 10.906 5.418 -2.087 1.00 84.38 83 ASP A C 1
ATOM 627 O O . ASP A 1 83 ? 9.902 5.494 -1.371 1.00 84.38 83 ASP A O 1
ATOM 631 N N . ALA A 1 84 ? 12.120 5.748 -1.630 1.00 82.88 84 ALA A N 1
ATOM 632 C CA . ALA A 1 84 ? 12.395 6.119 -0.238 1.00 82.88 84 ALA A CA 1
ATOM 633 C C . ALA A 1 84 ? 11.571 7.335 0.234 1.00 82.88 84 ALA A C 1
ATOM 635 O O . ALA A 1 84 ? 11.137 7.397 1.384 1.00 82.88 84 ALA A O 1
ATOM 636 N N . ARG A 1 85 ? 11.299 8.287 -0.671 1.00 84.94 85 ARG A N 1
ATOM 637 C CA . ARG A 1 85 ? 10.430 9.444 -0.398 1.00 84.94 85 ARG A CA 1
ATOM 638 C C . ARG A 1 85 ? 8.995 9.006 -0.100 1.00 84.94 85 ARG A C 1
ATOM 640 O O . ARG A 1 85 ? 8.383 9.487 0.852 1.00 84.94 85 ARG A O 1
ATOM 647 N N . THR A 1 86 ? 8.475 8.085 -0.904 1.00 84.38 86 THR A N 1
ATOM 648 C CA . THR A 1 86 ? 7.131 7.516 -0.772 1.00 84.38 86 THR A CA 1
ATOM 649 C C . THR A 1 86 ? 7.009 6.716 0.528 1.00 84.38 86 THR A C 1
ATOM 651 O O . THR A 1 86 ? 6.012 6.846 1.240 1.00 84.38 86 THR A O 1
ATOM 654 N N . GLU A 1 87 ? 8.050 5.955 0.887 1.00 85.56 87 GLU A N 1
ATOM 655 C CA . GLU A 1 87 ? 8.164 5.266 2.180 1.00 85.56 87 GLU A CA 1
ATOM 656 C C . GLU A 1 87 ? 8.075 6.232 3.369 1.00 85.56 87 GLU A C 1
ATOM 658 O O . GLU A 1 87 ? 7.287 5.996 4.288 1.00 85.56 87 GLU A O 1
ATOM 663 N N . GLU A 1 88 ? 8.826 7.336 3.353 1.00 86.94 88 GLU A N 1
ATOM 664 C CA . GLU A 1 88 ? 8.822 8.305 4.456 1.00 86.94 88 GLU A CA 1
ATOM 665 C C . GLU A 1 88 ? 7.470 9.026 4.586 1.00 86.94 88 GLU A C 1
ATOM 667 O O . GLU A 1 88 ? 6.954 9.186 5.693 1.00 86.94 88 GLU A O 1
ATOM 672 N N . MET A 1 89 ? 6.823 9.370 3.466 1.00 86.75 89 MET A N 1
ATOM 673 C CA . MET A 1 89 ? 5.464 9.930 3.4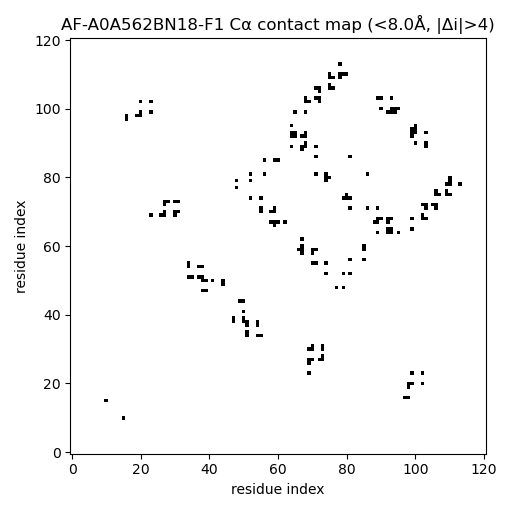80 1.00 86.75 89 MET A CA 1
ATOM 674 C C . MET A 1 89 ? 4.450 8.969 4.116 1.00 86.75 89 MET A C 1
ATOM 676 O O . MET A 1 89 ? 3.591 9.394 4.892 1.00 86.75 89 MET A O 1
ATOM 680 N N . CYS A 1 90 ? 4.553 7.671 3.817 1.00 86.19 90 CYS A N 1
ATOM 681 C CA . CYS A 1 90 ? 3.686 6.651 4.407 1.00 86.19 90 CYS A CA 1
ATOM 682 C C . CYS A 1 90 ? 3.998 6.426 5.892 1.00 86.19 90 CYS A C 1
ATOM 684 O O . CYS A 1 90 ? 3.081 6.241 6.690 1.00 86.19 90 CYS A O 1
ATOM 686 N N . ARG A 1 91 ? 5.275 6.496 6.284 1.00 87.25 91 ARG A N 1
ATOM 687 C CA . ARG A 1 91 ? 5.698 6.424 7.687 1.00 87.25 91 ARG A CA 1
ATOM 688 C C . ARG A 1 91 ? 5.136 7.583 8.507 1.00 87.25 91 ARG A C 1
ATOM 690 O O . ARG A 1 91 ? 4.645 7.351 9.610 1.00 87.25 91 ARG A O 1
ATOM 697 N N . ALA A 1 92 ? 5.191 8.805 7.978 1.00 88.94 92 ALA A N 1
ATOM 698 C CA . ALA A 1 92 ? 4.615 9.980 8.623 1.00 88.94 92 ALA A CA 1
ATOM 699 C C . ALA A 1 92 ? 3.094 9.830 8.790 1.00 88.94 92 ALA A C 1
ATOM 701 O O . ALA A 1 92 ? 2.588 9.991 9.898 1.00 88.94 92 ALA A O 1
ATOM 702 N N . ALA A 1 93 ? 2.391 9.408 7.734 1.00 88.44 93 ALA A N 1
ATOM 703 C CA . ALA A 1 93 ? 0.949 9.149 7.762 1.00 88.44 93 ALA A CA 1
ATOM 704 C C . ALA A 1 93 ? 0.545 8.055 8.769 1.00 88.44 93 ALA A C 1
ATOM 706 O O . ALA A 1 93 ? -0.479 8.158 9.440 1.00 88.44 93 ALA A O 1
ATOM 707 N N . ALA A 1 94 ? 1.368 7.018 8.938 1.00 87.44 94 ALA A N 1
ATOM 708 C CA . ALA A 1 94 ? 1.103 5.942 9.889 1.00 87.44 94 ALA A CA 1
ATOM 709 C C . ALA A 1 94 ? 1.221 6.374 11.366 1.00 87.44 94 ALA A C 1
ATOM 711 O O . ALA A 1 94 ? 0.859 5.611 12.263 1.00 87.44 94 ALA A O 1
ATOM 712 N N . ARG A 1 95 ? 1.735 7.579 11.658 1.00 85.69 95 ARG A N 1
ATOM 713 C CA . ARG A 1 95 ? 1.776 8.107 13.030 1.00 85.69 95 ARG A CA 1
ATOM 714 C C . ARG A 1 95 ? 0.399 8.540 13.529 1.00 85.69 95 ARG A C 1
ATOM 716 O O . ARG A 1 95 ? 0.189 8.455 14.736 1.00 85.69 95 ARG A O 1
ATOM 723 N N . GLU A 1 96 ? -0.514 8.905 12.629 1.00 82.19 96 GLU A N 1
ATOM 724 C CA . GLU A 1 96 ? -1.838 9.460 12.951 1.00 82.19 96 GLU A CA 1
ATOM 725 C C . GLU A 1 96 ? -2.794 8.456 13.617 1.00 82.19 96 GLU A C 1
ATOM 727 O O . GLU A 1 96 ? -3.632 8.860 14.414 1.00 82.19 96 GLU A O 1
ATOM 732 N N . SER A 1 97 ? -2.658 7.152 13.343 1.00 83.62 97 SER A N 1
ATOM 733 C CA . SER A 1 97 ? -3.488 6.103 13.960 1.00 83.62 97 SER A CA 1
ATOM 734 C C . SER A 1 97 ? -2.665 4.867 14.316 1.00 83.62 97 SER A C 1
ATOM 736 O O . SER A 1 97 ? -1.782 4.438 13.568 1.00 83.62 97 SER A O 1
ATOM 738 N N . SER A 1 98 ? -2.984 4.255 15.458 1.00 84.12 98 SER A N 1
ATOM 739 C CA . SER A 1 98 ? -2.384 2.997 15.915 1.00 84.12 98 SER A CA 1
ATOM 740 C C . SER A 1 98 ? -2.641 1.843 14.937 1.00 84.12 98 SER A C 1
ATOM 742 O O . SER A 1 98 ? -1.738 1.036 14.698 1.00 84.12 98 SER A O 1
ATOM 744 N N . ALA A 1 99 ? -3.822 1.790 14.311 1.00 84.44 99 ALA A N 1
ATOM 745 C CA . ALA A 1 99 ? -4.161 0.765 13.325 1.00 84.44 99 ALA A CA 1
ATOM 746 C C . ALA A 1 99 ? -3.366 0.944 12.019 1.00 84.44 99 ALA A C 1
ATOM 748 O O . ALA A 1 99 ? -2.816 -0.025 11.484 1.00 84.44 99 ALA A O 1
ATOM 749 N N . LEU A 1 100 ? -3.206 2.190 11.552 1.00 85.56 100 LEU A N 1
ATOM 750 C CA . LEU A 1 100 ? -2.350 2.511 10.402 1.00 85.56 100 LEU A CA 1
ATOM 751 C C . LEU A 1 100 ? -0.886 2.167 10.675 1.00 85.56 100 LEU A C 1
ATOM 753 O O . LEU A 1 100 ? -0.211 1.594 9.820 1.00 85.56 100 LEU A O 1
ATOM 757 N N . ARG A 1 101 ? -0.401 2.450 11.886 1.00 88.44 101 ARG A N 1
ATOM 758 C CA . ARG A 1 101 ? 0.942 2.066 12.329 1.00 88.44 101 ARG A CA 1
ATOM 759 C C . ARG A 1 101 ? 1.140 0.557 12.283 1.00 88.44 101 ARG A C 1
ATOM 761 O O . ARG A 1 101 ? 2.147 0.091 11.751 1.00 88.44 101 ARG A O 1
ATOM 768 N N . ALA A 1 102 ? 0.179 -0.208 12.799 1.00 87.69 102 ALA A N 1
ATOM 769 C CA . ALA A 1 102 ? 0.224 -1.665 12.772 1.00 87.69 102 ALA A CA 1
ATOM 770 C C . ALA A 1 102 ? 0.258 -2.206 11.333 1.00 87.69 102 ALA A C 1
ATOM 772 O O . ALA A 1 102 ? 1.069 -3.087 11.027 1.00 87.69 102 ALA A O 1
ATOM 773 N N . LEU A 1 103 ? -0.559 -1.642 10.437 1.00 88.31 103 LEU A N 1
ATOM 774 C CA . LEU A 1 103 ? -0.571 -2.005 9.022 1.00 88.31 103 LEU A CA 1
ATOM 775 C C . LEU A 1 103 ? 0.760 -1.673 8.334 1.00 88.31 103 LEU A C 1
ATOM 777 O O . LEU A 1 103 ? 1.328 -2.529 7.652 1.00 88.31 103 LEU A O 1
ATOM 781 N N . PHE A 1 104 ? 1.291 -0.469 8.557 1.00 88.25 104 PHE A N 1
ATOM 782 C CA . PHE A 1 104 ? 2.571 -0.030 8.005 1.00 88.25 104 PHE A CA 1
ATOM 783 C C . PHE A 1 104 ? 3.717 -0.955 8.432 1.00 88.25 104 PHE A C 1
ATOM 785 O O . PHE A 1 104 ? 4.478 -1.432 7.592 1.00 88.25 104 PHE A O 1
ATOM 792 N N . TRP A 1 105 ? 3.810 -1.292 9.721 1.00 87.75 105 TRP A N 1
ATOM 793 C CA . TRP A 1 105 ? 4.832 -2.218 10.214 1.00 87.75 105 TRP A CA 1
ATOM 794 C C . TRP A 1 105 ? 4.645 -3.648 9.700 1.00 87.75 105 TRP A C 1
ATOM 796 O O . TRP A 1 105 ? 5.627 -4.354 9.463 1.00 87.75 105 TRP A O 1
ATOM 806 N N . ALA A 1 106 ? 3.405 -4.105 9.507 1.00 87.94 106 ALA A N 1
ATOM 807 C CA . ALA A 1 106 ? 3.143 -5.395 8.874 1.00 87.94 106 ALA A CA 1
ATOM 808 C C . ALA A 1 106 ? 3.618 -5.420 7.409 1.00 87.94 106 ALA A C 1
ATOM 810 O O . ALA A 1 106 ? 4.229 -6.402 6.986 1.00 87.94 106 ALA A O 1
ATOM 811 N N . ALA A 1 107 ? 3.394 -4.336 6.662 1.00 87.25 107 ALA A N 1
ATOM 812 C CA . ALA A 1 107 ? 3.877 -4.171 5.293 1.00 87.25 107 ALA A CA 1
ATOM 813 C C . ALA A 1 107 ? 5.414 -4.096 5.232 1.00 87.25 107 ALA A C 1
ATOM 815 O O . ALA A 1 107 ? 6.032 -4.855 4.487 1.00 87.25 107 ALA A O 1
ATOM 816 N N . MET A 1 108 ? 6.032 -3.277 6.091 1.00 84.44 108 MET A N 1
ATOM 817 C CA . MET A 1 108 ? 7.490 -3.149 6.209 1.00 84.44 108 MET A CA 1
ATOM 818 C C . MET A 1 108 ? 8.173 -4.479 6.529 1.00 84.44 108 MET A C 1
ATOM 820 O O . MET A 1 108 ? 9.177 -4.820 5.918 1.00 84.44 108 MET A O 1
ATOM 824 N N . ARG A 1 109 ? 7.625 -5.286 7.446 1.00 82.75 109 ARG A N 1
ATOM 825 C CA . ARG A 1 109 ? 8.205 -6.605 7.755 1.00 82.75 109 ARG A CA 1
ATOM 826 C C . ARG A 1 109 ? 8.226 -7.532 6.539 1.00 82.75 109 ARG A C 1
ATOM 828 O O . ARG A 1 109 ? 9.185 -8.282 6.366 1.00 82.75 109 ARG A O 1
ATOM 835 N N . ARG A 1 110 ? 7.209 -7.461 5.672 1.00 78.94 110 ARG A N 1
ATOM 836 C CA . ARG A 1 110 ? 7.186 -8.238 4.423 1.00 78.94 110 ARG A CA 1
ATOM 837 C C . ARG A 1 110 ? 8.235 -7.753 3.425 1.00 78.94 110 ARG A C 1
ATOM 839 O O . ARG A 1 110 ? 8.927 -8.588 2.847 1.00 78.94 110 ARG A O 1
ATOM 846 N N . THR A 1 111 ? 8.397 -6.441 3.256 1.00 76.62 111 THR A N 1
ATOM 847 C CA . THR A 1 111 ? 9.393 -5.877 2.328 1.00 76.62 111 THR A CA 1
ATOM 848 C C . THR A 1 111 ? 10.826 -6.038 2.839 1.00 76.62 111 THR A C 1
ATOM 850 O O . THR A 1 111 ? 11.710 -6.385 2.059 1.00 76.62 111 THR A O 1
ATOM 853 N N . SER A 1 112 ? 11.078 -5.897 4.142 1.00 73.56 112 SER A N 1
ATOM 854 C CA . SER A 1 112 ? 12.384 -6.186 4.752 1.00 73.56 112 SER A CA 1
ATOM 855 C C . SER A 1 112 ? 12.777 -7.656 4.591 1.00 73.56 112 SER A C 1
ATOM 857 O O . SER A 1 112 ? 13.915 -7.939 4.227 1.00 73.56 112 SER A O 1
ATOM 859 N N . GLY A 1 113 ? 11.837 -8.595 4.763 1.00 67.56 113 GLY A N 1
ATOM 860 C CA . GLY A 1 113 ? 12.087 -10.019 4.508 1.00 67.56 113 GLY A CA 1
ATOM 861 C C . GLY A 1 113 ? 12.467 -10.328 3.053 1.00 67.56 113 GLY A C 1
ATOM 862 O O . GLY A 1 113 ? 13.221 -11.264 2.794 1.00 67.56 113 GLY A O 1
ATOM 863 N N . MET A 1 114 ? 11.998 -9.522 2.096 1.00 64.38 114 MET A N 1
ATOM 864 C CA . MET A 1 114 ? 12.418 -9.610 0.693 1.00 64.38 114 MET A CA 1
ATOM 865 C C . MET A 1 114 ? 13.817 -9.032 0.470 1.00 64.38 114 MET A C 1
ATOM 867 O O . MET A 1 114 ? 14.617 -9.664 -0.212 1.00 64.38 114 MET A O 1
ATOM 871 N N . ARG A 1 115 ? 14.119 -7.857 1.047 1.00 62.53 115 ARG A N 1
ATOM 872 C CA . ARG A 1 115 ? 15.437 -7.208 0.916 1.00 62.53 115 ARG A CA 1
ATOM 873 C C . ARG A 1 115 ? 16.551 -8.086 1.489 1.00 62.53 115 ARG A C 1
ATOM 875 O O . ARG A 1 115 ? 17.587 -8.227 0.858 1.00 62.53 115 ARG A O 1
A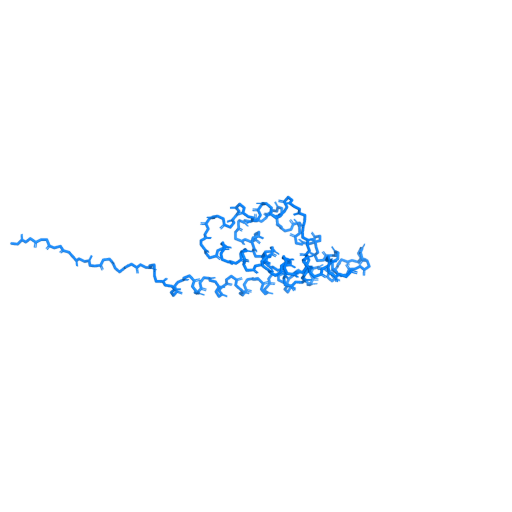TOM 882 N N . VAL A 1 116 ? 16.310 -8.739 2.628 1.00 60.41 116 VAL A N 1
ATOM 883 C CA . VAL A 1 116 ? 17.276 -9.673 3.236 1.00 60.41 116 VAL A CA 1
ATOM 884 C C . VAL A 1 116 ? 17.494 -10.912 2.360 1.00 60.41 116 VAL A C 1
ATOM 886 O O . VAL A 1 116 ? 18.625 -11.356 2.203 1.00 60.41 116 VAL A O 1
ATOM 889 N N . ARG A 1 117 ? 16.440 -11.448 1.729 1.00 55.78 117 ARG A N 1
ATOM 890 C CA . ARG A 1 117 ? 16.560 -12.595 0.810 1.00 55.78 117 ARG A CA 1
ATOM 891 C C . ARG A 1 117 ? 17.278 -12.267 -0.500 1.00 55.78 117 ARG A C 1
ATOM 893 O O . ARG A 1 117 ? 17.894 -13.158 -1.064 1.00 55.78 117 ARG A O 1
ATOM 900 N N . ALA A 1 118 ? 17.206 -11.024 -0.971 1.00 55.19 118 ALA A N 1
ATOM 901 C CA . ALA A 1 118 ? 17.915 -10.586 -2.174 1.00 55.19 118 ALA A CA 1
ATOM 902 C C . ALA A 1 118 ? 19.431 -10.417 -1.962 1.00 55.19 118 ALA A C 1
ATOM 904 O O . ALA A 1 118 ? 20.170 -10.461 -2.931 1.00 55.19 118 ALA A O 1
ATOM 905 N N . VAL A 1 119 ? 19.886 -10.232 -0.717 1.00 53.00 119 VAL A N 1
ATOM 906 C CA . VAL A 1 119 ? 21.317 -10.130 -0.354 1.00 53.00 119 VAL A CA 1
ATOM 907 C C . VAL A 1 119 ? 21.935 -11.509 -0.064 1.00 53.00 119 VAL A C 1
ATOM 909 O O . VAL A 1 119 ? 23.147 -11.640 0.046 1.00 53.00 119 VAL A O 1
ATOM 912 N N . ALA A 1 120 ? 21.105 -12.548 0.064 1.00 51.06 120 ALA A N 1
ATOM 9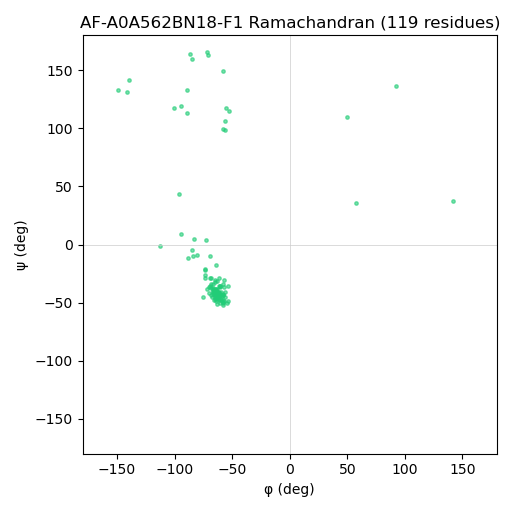13 C CA . ALA A 1 120 ? 21.532 -13.925 0.318 1.00 51.06 120 ALA A CA 1
ATOM 914 C C . ALA A 1 120 ? 21.675 -14.778 -0.964 1.00 51.06 120 ALA A C 1
ATOM 916 O O . ALA A 1 120 ? 21.841 -15.993 -0.862 1.00 51.06 120 ALA A O 1
ATOM 917 N N . HIS A 1 121 ? 21.585 -14.154 -2.141 1.00 40.84 121 HIS A N 1
ATOM 918 C CA . HIS A 1 121 ? 21.806 -14.741 -3.465 1.00 40.84 121 HIS A CA 1
ATOM 919 C C . HIS A 1 121 ? 22.870 -13.940 -4.213 1.00 40.84 121 HIS A C 1
ATOM 921 O O . HIS A 1 121 ? 23.502 -14.547 -5.103 1.00 40.84 121 HIS A O 1
#

Organism: NCBI:txid936133